Protein AF-A0A2P2KDQ2-F1 (afdb_monomer)

Sequence (50 aa):
MEKDVDEVGKIARSIKSKLEELDRDNLANRQKPGCGKGTGVDRSRTSTTL

InterPro domains:
  IPR006011 Syntaxin, N-terminal domain [PF00804] (1-49)

Secondary structure (DSSP, 8-state):
-HHHHHHHHHHHHHHHHHHHHHHHHHHHHTTSTT--TTSHHHHHHHTTT-

Structure (mmCIF, N/CA/C/O backbone):
dat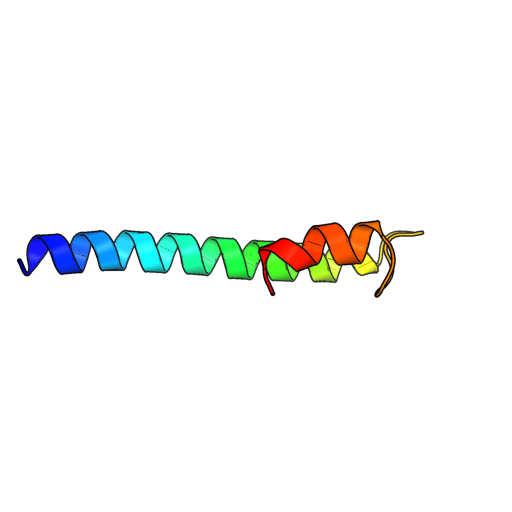a_AF-A0A2P2KDQ2-F1
#
_entry.id   AF-A0A2P2KDQ2-F1
#
loop_
_atom_site.group_PDB
_atom_site.id
_atom_site.type_symbol
_atom_site.label_atom_id
_atom_site.label_alt_id
_atom_site.label_comp_id
_atom_site.label_asym_id
_atom_site.label_entity_id
_atom_site.label_seq_id
_atom_site.pdbx_PDB_ins_code
_atom_site.Cartn_x
_atom_site.Cartn_y
_atom_site.Cartn_z
_atom_site.occupancy
_atom_site.B_iso_or_equiv
_atom_site.auth_seq_id
_atom_site.auth_comp_id
_atom_site.auth_asym_id
_atom_site.auth_atom_id
_atom_site.pdbx_PDB_model_num
ATOM 1 N N . MET A 1 1 ? -15.767 3.053 26.249 1.00 81.81 1 MET A N 1
ATOM 2 C CA . MET A 1 1 ? -14.445 2.407 26.161 1.00 81.81 1 MET A CA 1
ATOM 3 C C . MET A 1 1 ? -14.470 1.181 25.256 1.00 81.81 1 MET A C 1
ATOM 5 O O . MET A 1 1 ? -13.823 1.236 24.229 1.00 81.81 1 MET A O 1
ATOM 9 N N . GLU A 1 2 ? -15.226 0.113 25.551 1.00 95.00 2 GLU A N 1
ATOM 10 C CA . GLU A 1 2 ? -15.282 -1.086 24.675 1.00 95.00 2 GLU A CA 1
ATOM 11 C C . GLU A 1 2 ? -15.726 -0.763 23.237 1.00 95.00 2 GLU A C 1
ATOM 13 O O . GLU A 1 2 ? -15.031 -1.097 22.284 1.00 95.00 2 GLU A O 1
ATOM 18 N N . LYS A 1 3 ? -16.819 -0.004 23.084 1.00 96.12 3 LYS A N 1
ATOM 19 C CA . LYS A 1 3 ? -17.303 0.449 21.768 1.00 96.12 3 LYS A CA 1
ATOM 20 C C . LYS A 1 3 ? -16.254 1.246 20.982 1.00 96.12 3 LYS A C 1
ATOM 22 O O . LYS A 1 3 ? -16.145 1.074 19.773 1.00 96.12 3 LYS A O 1
ATOM 27 N N . ASP A 1 4 ? -15.477 2.080 21.671 1.00 96.25 4 ASP A N 1
ATOM 28 C CA . ASP A 1 4 ? -14.431 2.907 21.059 1.00 96.25 4 ASP A CA 1
ATOM 29 C C . ASP A 1 4 ? -13.256 2.033 20.587 1.00 96.25 4 ASP A C 1
ATOM 31 O O . ASP A 1 4 ? -12.719 2.227 19.498 1.00 96.25 4 ASP A O 1
ATOM 35 N N . VAL A 1 5 ? -12.891 1.016 21.380 1.00 96.94 5 VAL A N 1
ATOM 36 C CA . VAL A 1 5 ? -11.870 0.020 21.015 1.00 96.94 5 VAL A CA 1
ATOM 37 C C . VAL A 1 5 ? -12.312 -0.786 19.791 1.00 96.94 5 VAL A C 1
ATOM 39 O O . VAL A 1 5 ? -11.517 -0.989 18.870 1.00 96.94 5 VAL A O 1
ATOM 42 N N . ASP A 1 6 ? -13.577 -1.202 19.735 1.00 97.44 6 ASP A N 1
ATOM 43 C CA . ASP A 1 6 ? -14.130 -1.925 18.588 1.00 97.44 6 ASP A CA 1
ATOM 44 C C . ASP A 1 6 ? -14.126 -1.085 17.309 1.00 97.44 6 ASP A C 1
ATOM 46 O O . ASP A 1 6 ? -13.809 -1.593 16.226 1.00 97.44 6 ASP A O 1
ATOM 50 N N . GLU A 1 7 ? -14.473 0.198 17.416 1.00 97.88 7 GLU A N 1
ATOM 51 C CA . GLU A 1 7 ? -14.468 1.134 16.296 1.00 97.88 7 GLU A CA 1
ATOM 52 C C . GLU A 1 7 ? -13.052 1.350 15.756 1.00 97.88 7 GLU A C 1
ATOM 54 O O . GLU A 1 7 ? -12.804 1.128 14.565 1.00 97.88 7 GLU A O 1
ATOM 59 N N . VAL A 1 8 ? -12.095 1.660 16.636 1.00 98.06 8 VAL A N 1
ATOM 60 C CA . VAL A 1 8 ? -10.676 1.775 16.269 1.00 98.06 8 VAL A CA 1
ATOM 61 C C . VAL A 1 8 ? -10.172 0.472 15.648 1.00 98.06 8 VAL A C 1
ATOM 63 O O . VAL A 1 8 ? -9.489 0.499 14.624 1.00 98.06 8 VAL A O 1
ATOM 66 N N . GLY A 1 9 ? -10.560 -0.683 16.193 1.00 98.19 9 GLY A N 1
ATOM 67 C CA . GLY A 1 9 ? -10.194 -1.991 15.656 1.00 98.19 9 GLY A CA 1
ATOM 68 C C . GLY A 1 9 ? -10.710 -2.229 14.233 1.00 98.19 9 GLY A C 1
ATOM 69 O O . GLY A 1 9 ? -9.984 -2.771 13.396 1.00 98.19 9 GLY A O 1
ATOM 70 N N . LYS A 1 10 ? -11.944 -1.813 13.918 1.00 98.25 10 LYS A N 1
ATOM 71 C CA . LYS A 1 10 ? -12.500 -1.901 12.553 1.00 98.25 10 LYS A CA 1
ATOM 72 C C . LYS A 1 10 ? -11.722 -1.020 11.579 1.00 98.25 10 LYS A C 1
ATOM 74 O O . LYS A 1 10 ? -11.376 -1.481 10.490 1.00 98.25 10 LYS A O 1
ATOM 79 N N . ILE A 1 11 ? -11.417 0.212 11.983 1.00 98.19 11 ILE A N 1
ATOM 80 C CA . ILE A 1 11 ? -10.652 1.162 11.170 1.00 98.19 11 ILE A CA 1
ATOM 81 C C . ILE A 1 11 ? -9.241 0.621 10.919 1.00 98.19 11 ILE A C 1
ATOM 83 O O . ILE A 1 11 ? -8.810 0.548 9.770 1.00 98.19 11 ILE A O 1
ATOM 87 N N . ALA A 1 12 ? -8.555 0.157 11.965 1.00 98.31 12 ALA A N 1
ATOM 88 C CA . ALA A 1 12 ? -7.208 -0.396 11.868 1.00 98.31 12 ALA A CA 1
ATOM 89 C C . ALA A 1 12 ? -7.143 -1.600 10.914 1.00 98.31 12 ALA A C 1
ATOM 91 O O . ALA A 1 12 ? -6.252 -1.667 10.068 1.00 98.31 12 ALA A O 1
ATOM 92 N N . ARG A 1 13 ? -8.114 -2.523 10.989 1.00 98.25 13 ARG A N 1
ATOM 93 C CA . ARG A 1 13 ? -8.201 -3.664 10.059 1.00 98.25 13 ARG A CA 1
ATOM 94 C C . ARG A 1 13 ? -8.411 -3.219 8.612 1.00 98.25 13 ARG A C 1
ATOM 96 O O . ARG A 1 13 ? -7.751 -3.7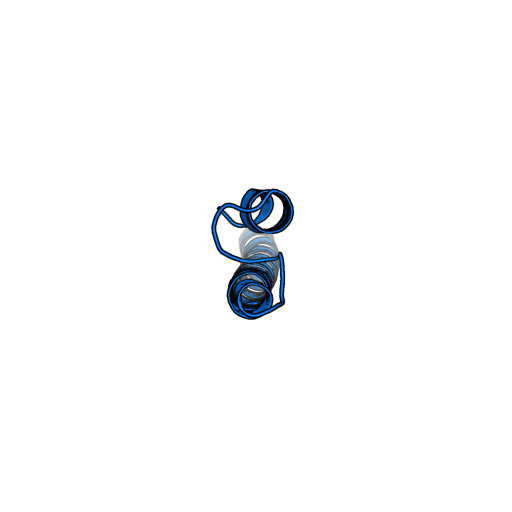44 7.725 1.00 98.25 13 ARG A O 1
ATOM 103 N N . SER A 1 14 ? -9.279 -2.233 8.383 1.00 98.12 14 SER A N 1
ATOM 104 C CA . SER A 1 14 ? -9.513 -1.670 7.046 1.00 98.12 14 SER A CA 1
ATOM 105 C C . SER A 1 14 ? -8.251 -1.025 6.466 1.00 98.12 14 SER A C 1
ATOM 107 O O . SER A 1 14 ? -7.897 -1.277 5.316 1.00 98.12 14 SER A O 1
ATOM 109 N N . ILE A 1 15 ? -7.528 -0.239 7.272 1.00 97.31 15 ILE A N 1
ATOM 110 C CA . ILE A 1 15 ? -6.257 0.375 6.866 1.00 97.31 15 ILE A CA 1
ATOM 111 C C . ILE A 1 15 ? -5.220 -0.704 6.549 1.00 97.31 15 ILE A C 1
ATOM 113 O O . ILE A 1 15 ? -4.587 -0.639 5.498 1.00 97.31 15 ILE A O 1
ATOM 117 N N . LYS A 1 16 ? -5.090 -1.726 7.405 1.00 96.69 16 LYS A N 1
ATOM 118 C CA . LYS A 1 16 ? -4.176 -2.850 7.176 1.00 96.69 16 LYS A CA 1
ATOM 119 C C . LYS A 1 16 ? -4.435 -3.525 5.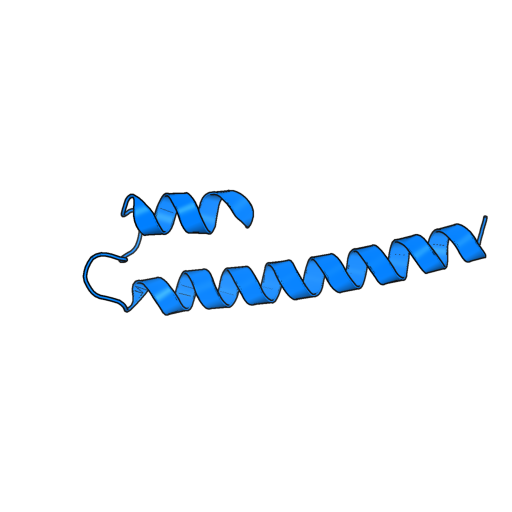826 1.00 96.69 16 LYS A C 1
ATOM 121 O O . LYS A 1 16 ? -3.500 -3.677 5.049 1.00 96.69 16 LYS A O 1
ATOM 126 N N . SER A 1 17 ? -5.687 -3.866 5.517 1.00 97.44 17 SER A N 1
ATOM 127 C CA . SER A 1 17 ? -6.025 -4.503 4.237 1.00 97.44 17 SER A CA 1
ATOM 128 C C . SER A 1 17 ? -5.669 -3.633 3.028 1.00 97.44 17 SER A C 1
ATOM 130 O O . SER A 1 17 ? -5.179 -4.154 2.031 1.00 97.44 17 SER A O 1
ATOM 132 N N . LYS A 1 18 ? -5.852 -2.309 3.122 1.00 97.00 18 LYS A N 1
ATOM 133 C CA . LYS 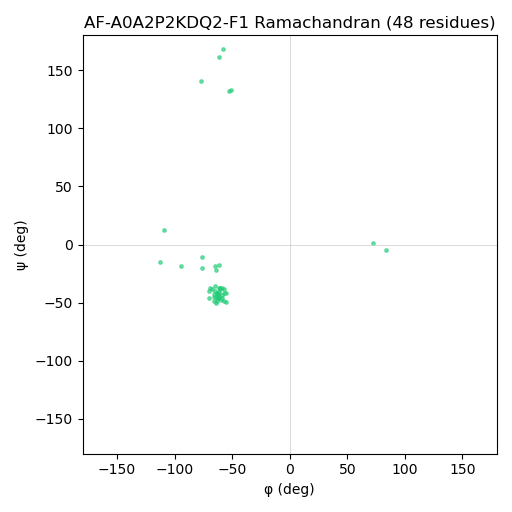A 1 18 ? -5.454 -1.373 2.056 1.00 97.00 18 LYS A CA 1
ATOM 134 C C . LYS A 1 18 ? -3.938 -1.299 1.880 1.00 97.00 18 LYS A C 1
ATOM 136 O O . LYS A 1 18 ? -3.470 -1.209 0.751 1.00 97.00 18 LYS A O 1
ATOM 141 N N . LEU A 1 19 ? -3.172 -1.343 2.972 1.00 96.56 19 LEU A N 1
ATOM 142 C CA . LEU A 1 19 ? -1.708 -1.374 2.903 1.00 96.56 19 LEU A CA 1
ATOM 143 C C . LEU A 1 19 ? -1.208 -2.671 2.253 1.00 96.56 19 LEU A C 1
ATOM 145 O O . LEU A 1 19 ? -0.340 -2.616 1.391 1.00 96.56 19 LEU A O 1
ATOM 149 N N . GLU A 1 20 ? -1.793 -3.820 2.599 1.00 96.50 20 GLU A N 1
ATOM 150 C CA . GLU A 1 20 ? -1.452 -5.118 1.994 1.00 96.50 20 GLU A CA 1
ATOM 151 C C . GLU A 1 20 ? -1.807 -5.186 0.498 1.00 96.50 20 GLU A C 1
ATOM 153 O O . GLU A 1 20 ? -1.101 -5.808 -0.298 1.00 96.50 20 GLU A O 1
ATOM 158 N N . GLU A 1 21 ? -2.909 -4.558 0.087 1.00 97.12 21 GLU A N 1
ATOM 159 C CA .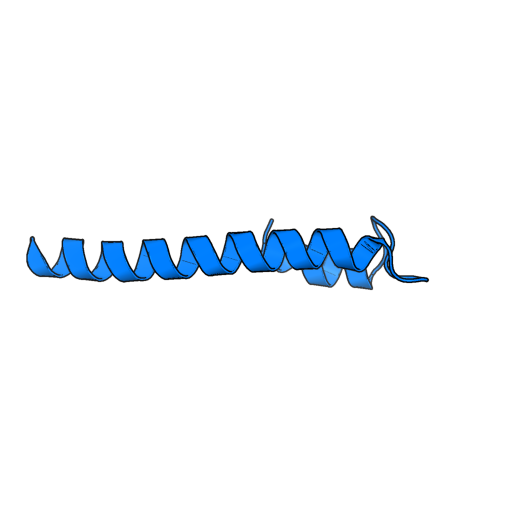 GLU A 1 21 ? -3.262 -4.398 -1.326 1.00 97.12 21 GLU A CA 1
ATOM 160 C C . GLU A 1 21 ? -2.265 -3.498 -2.062 1.00 97.12 21 GLU A C 1
ATOM 162 O O . GLU A 1 21 ? -1.723 -3.906 -3.090 1.00 97.12 21 GLU A O 1
ATOM 167 N N . LEU A 1 22 ? -1.944 -2.335 -1.491 1.00 96.25 22 LEU A N 1
ATOM 168 C CA 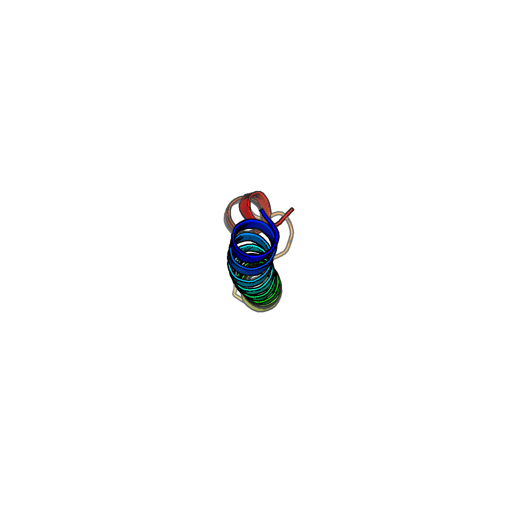. LEU A 1 22 ? -0.967 -1.408 -2.058 1.00 96.25 22 LEU A CA 1
ATOM 169 C C . LEU A 1 22 ? 0.417 -2.056 -2.215 1.00 96.25 22 LEU A C 1
ATOM 171 O O . LEU A 1 22 ? 1.096 -1.836 -3.217 1.00 96.25 22 LEU A O 1
ATOM 175 N N . ASP A 1 23 ? 0.829 -2.896 -1.265 1.00 95.69 23 ASP A N 1
ATOM 176 C CA . ASP A 1 23 ? 2.118 -3.583 -1.327 1.00 95.69 23 ASP A CA 1
ATOM 177 C C . ASP A 1 23 ? 2.156 -4.646 -2.443 1.00 95.69 23 ASP A C 1
ATOM 179 O O . ASP A 1 23 ? 3.141 -4.760 -3.181 1.00 95.69 23 ASP A O 1
ATOM 183 N N . ARG A 1 24 ? 1.041 -5.361 -2.664 1.00 96.31 24 ARG A N 1
ATOM 184 C CA . ARG A 1 24 ? 0.883 -6.260 -3.823 1.00 96.31 24 ARG A CA 1
ATOM 185 C C . ARG A 1 24 ? 0.948 -5.498 -5.146 1.00 96.31 24 ARG A C 1
ATOM 187 O O . ARG A 1 24 ? 1.636 -5.944 -6.068 1.00 96.31 24 ARG A O 1
ATOM 194 N N . ASP A 1 25 ? 0.300 -4.340 -5.231 1.00 95.94 25 ASP A N 1
ATOM 195 C CA . ASP A 1 25 ? 0.337 -3.486 -6.421 1.00 95.94 25 ASP A CA 1
ATOM 196 C C . ASP A 1 25 ? 1.742 -2.939 -6.692 1.00 95.94 25 ASP A C 1
ATOM 198 O O . ASP A 1 25 ? 2.199 -2.906 -7.841 1.00 95.94 25 ASP A O 1
ATOM 202 N N . ASN A 1 26 ? 2.467 -2.544 -5.646 1.00 95.25 26 ASN A N 1
ATOM 203 C CA . ASN A 1 26 ? 3.855 -2.104 -5.747 1.00 95.25 26 ASN A CA 1
ATOM 204 C C . ASN A 1 26 ? 4.743 -3.208 -6.337 1.00 95.25 26 ASN A C 1
ATOM 206 O O . ASN A 1 26 ? 5.501 -2.955 -7.278 1.00 95.25 26 ASN A O 1
ATOM 210 N N . LEU A 1 27 ? 4.595 -4.446 -5.854 1.00 95.19 27 LEU A N 1
ATOM 211 C CA . LEU A 1 27 ? 5.310 -5.606 -6.388 1.00 95.19 27 LEU A CA 1
ATOM 212 C C . LEU A 1 27 ? 4.947 -5.891 -7.850 1.00 95.19 27 LEU A C 1
ATOM 214 O O . LEU A 1 27 ? 5.847 -6.083 -8.670 1.00 95.19 27 LEU A O 1
ATOM 218 N N . ALA A 1 28 ? 3.659 -5.873 -8.203 1.00 96.25 28 ALA A N 1
ATOM 219 C CA . ALA A 1 28 ? 3.203 -6.101 -9.575 1.00 96.25 28 ALA A CA 1
ATOM 220 C C . ALA A 1 28 ? 3.750 -5.043 -10.551 1.00 96.25 28 ALA A C 1
ATOM 222 O O . ALA A 1 28 ? 4.146 -5.359 -11.676 1.00 96.25 28 ALA A O 1
ATOM 223 N N . ASN A 1 29 ? 3.848 -3.786 -10.110 1.00 95.44 29 ASN A N 1
ATOM 224 C CA . ASN A 1 29 ? 4.382 -2.694 -10.921 1.00 95.44 29 ASN A CA 1
ATOM 225 C C . ASN A 1 29 ? 5.865 -2.856 -11.287 1.00 95.44 29 ASN A C 1
ATOM 227 O O . ASN A 1 29 ? 6.296 -2.246 -12.267 1.00 95.44 29 ASN A O 1
ATOM 231 N N . ARG A 1 30 ? 6.636 -3.694 -10.579 1.00 96.44 30 ARG A N 1
ATOM 232 C CA . ARG A 1 30 ? 8.043 -3.971 -10.927 1.00 96.44 30 ARG A CA 1
ATOM 233 C C . ARG A 1 30 ? 8.218 -4.664 -12.270 1.00 96.44 30 ARG A C 1
ATOM 235 O O . ARG A 1 30 ? 9.288 -4.559 -12.860 1.00 96.44 30 ARG A O 1
ATOM 242 N N . GLN A 1 31 ? 7.174 -5.332 -12.757 1.00 95.31 31 GLN A N 1
ATOM 243 C CA . GLN A 1 31 ? 7.186 -5.987 -14.064 1.00 95.31 31 GLN A CA 1
ATOM 244 C C . GLN A 1 31 ? 7.039 -5.000 -15.228 1.00 95.31 31 GLN A C 1
ATOM 246 O O . GLN A 1 31 ? 7.231 -5.373 -16.384 1.00 95.31 31 GLN A O 1
ATOM 251 N N . LYS A 1 32 ? 6.705 -3.732 -14.952 1.00 94.75 32 LYS A N 1
ATOM 252 C CA . LYS A 1 32 ? 6.606 -2.703 -15.988 1.00 94.75 32 LYS A CA 1
ATOM 253 C C . LYS A 1 32 ? 8.005 -2.221 -16.400 1.00 94.75 32 LYS A C 1
ATOM 255 O O . LYS A 1 32 ? 8.859 -2.019 -15.529 1.00 94.75 32 LYS A O 1
ATOM 260 N N . PRO A 1 33 ? 8.245 -1.960 -17.699 1.00 95.56 33 PRO A N 1
ATOM 261 C CA . PRO A 1 33 ? 9.502 -1.384 -18.168 1.00 95.56 33 PRO A CA 1
ATOM 262 C C . PRO A 1 33 ? 9.876 -0.117 -17.385 1.00 95.56 33 PRO A C 1
ATOM 264 O O . PRO A 1 33 ? 9.034 0.746 -17.142 1.00 95.56 33 PRO A O 1
ATOM 267 N N . GLY A 1 34 ? 11.133 -0.020 -16.944 1.00 92.56 34 GLY A N 1
ATOM 268 C CA . GLY A 1 34 ? 11.634 1.135 -16.184 1.00 92.56 34 GLY A CA 1
ATOM 269 C C . GLY A 1 34 ? 11.128 1.262 -14.738 1.00 92.56 34 GLY A C 1
ATOM 270 O O . GLY A 1 34 ? 11.526 2.196 -14.050 1.00 92.56 34 GLY A O 1
ATOM 271 N N . CYS A 1 35 ? 10.297 0.333 -14.249 1.00 96.06 35 CYS A N 1
ATOM 272 C CA . CYS A 1 35 ? 9.768 0.324 -12.877 1.00 96.06 35 CYS A CA 1
ATOM 273 C C . CYS A 1 35 ? 10.366 -0.789 -12.002 1.00 96.06 35 CYS A C 1
ATOM 275 O O . CYS A 1 35 ? 9.842 -1.066 -10.926 1.00 96.06 35 CYS A O 1
ATOM 277 N N . GLY A 1 36 ? 11.437 -1.445 -12.457 1.00 95.31 36 GLY A N 1
ATOM 278 C CA . GLY A 1 36 ? 12.075 -2.545 -11.736 1.00 95.31 36 GLY A CA 1
ATOM 279 C C . GLY A 1 36 ? 12.560 -2.163 -10.332 1.00 95.31 36 GLY A C 1
ATOM 280 O O . GLY A 1 36 ? 12.625 -0.985 -9.961 1.00 95.31 36 GLY A O 1
ATOM 281 N N . LYS A 1 37 ? 12.931 -3.181 -9.550 1.00 95.12 37 LYS A N 1
ATOM 282 C CA . LYS A 1 37 ? 13.386 -3.017 -8.163 1.00 95.12 37 LYS A CA 1
ATOM 283 C C . LYS A 1 37 ? 14.522 -1.987 -8.054 1.00 95.12 37 LYS A C 1
ATOM 285 O O . LYS A 1 37 ? 15.498 -2.062 -8.794 1.00 95.12 37 LYS A O 1
ATOM 290 N N . GLY A 1 38 ? 14.407 -1.052 -7.113 1.00 93.56 38 GLY A N 1
ATOM 291 C CA . GLY A 1 38 ? 15.425 -0.034 -6.824 1.00 93.56 38 GLY A CA 1
ATOM 292 C C . GLY A 1 38 ? 15.389 1.207 -7.726 1.00 93.56 38 GLY A C 1
ATOM 293 O O . GLY A 1 38 ? 16.109 2.173 -7.462 1.00 93.56 38 GLY A O 1
ATOM 294 N N . THR A 1 39 ? 14.531 1.238 -8.750 1.00 96.25 39 THR A N 1
ATOM 295 C CA . THR A 1 39 ? 14.298 2.455 -9.546 1.00 96.25 39 THR A CA 1
ATOM 296 C C . 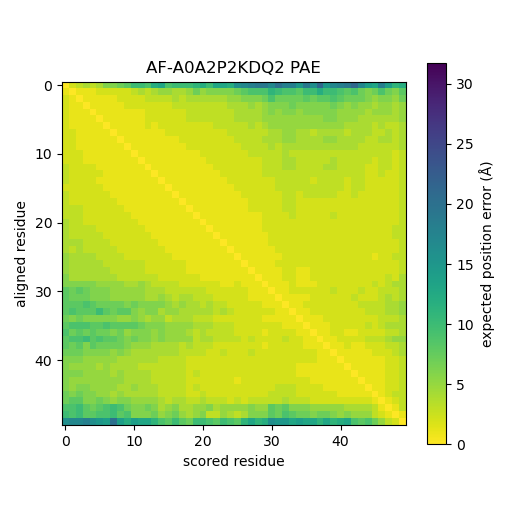THR A 1 39 ? 13.745 3.591 -8.679 1.00 96.25 39 THR A C 1
ATOM 298 O O . THR A 1 39 ? 13.240 3.371 -7.578 1.00 96.25 39 THR A O 1
ATOM 301 N N . GLY A 1 40 ? 13.846 4.839 -9.151 1.00 95.69 40 GLY A N 1
ATOM 302 C CA . GLY A 1 40 ? 13.223 5.976 -8.456 1.00 95.69 40 GLY A CA 1
ATOM 303 C C . GLY A 1 40 ? 11.723 5.755 -8.242 1.00 95.69 40 GLY A C 1
ATOM 304 O O . GLY A 1 40 ? 11.225 5.957 -7.141 1.00 95.69 40 GLY A O 1
ATOM 305 N N . VAL A 1 41 ? 11.042 5.227 -9.263 1.00 93.94 41 VAL A N 1
ATOM 306 C CA . VAL A 1 41 ? 9.611 4.911 -9.214 1.00 93.94 41 VAL A CA 1
ATOM 307 C C . VAL A 1 41 ? 9.304 3.795 -8.208 1.00 93.94 41 VAL A C 1
ATOM 309 O O . VAL A 1 41 ? 8.369 3.945 -7.425 1.00 93.94 41 VAL A O 1
ATOM 312 N N . ASP A 1 42 ? 10.078 2.702 -8.196 1.00 95.31 42 ASP A N 1
ATOM 313 C CA . ASP A 1 42 ? 9.918 1.621 -7.209 1.00 95.31 42 ASP A CA 1
ATOM 314 C C . ASP A 1 42 ? 10.105 2.145 -5.780 1.00 95.31 42 ASP A C 1
ATOM 316 O O . ASP A 1 42 ? 9.235 1.943 -4.942 1.00 95.31 42 ASP A O 1
ATOM 320 N N . ARG A 1 43 ? 11.172 2.914 -5.524 1.00 95.00 43 ARG A N 1
ATOM 321 C CA . ARG A 1 43 ? 11.455 3.481 -4.196 1.00 95.00 43 ARG A CA 1
ATOM 322 C C . ARG A 1 43 ? 10.359 4.428 -3.714 1.00 95.00 43 ARG A C 1
ATOM 324 O O . ARG A 1 43 ? 9.941 4.324 -2.565 1.00 95.00 43 ARG A O 1
ATOM 331 N N . SER A 1 44 ? 9.882 5.327 -4.578 1.00 94.00 44 SER A N 1
ATOM 332 C CA . SER A 1 44 ? 8.783 6.238 -4.236 1.00 94.00 44 SER A CA 1
ATOM 333 C C . SER A 1 44 ? 7.500 5.486 -3.889 1.00 94.00 44 SER A C 1
ATOM 335 O O . SER A 1 44 ? 6.808 5.879 -2.960 1.00 94.00 44 SER A O 1
ATOM 337 N N . ARG A 1 45 ? 7.199 4.394 -4.601 1.00 93.12 45 ARG A N 1
ATOM 338 C CA . ARG A 1 45 ? 6.024 3.553 -4.342 1.00 93.12 45 ARG A CA 1
ATOM 339 C C . ARG A 1 45 ? 6.139 2.763 -3.039 1.00 93.12 45 ARG A C 1
ATOM 341 O O . ARG A 1 45 ? 5.200 2.751 -2.250 1.00 93.12 45 ARG A O 1
ATOM 348 N N . THR A 1 46 ? 7.290 2.137 -2.792 1.00 94.12 46 THR A N 1
ATOM 349 C CA . THR A 1 46 ? 7.500 1.305 -1.597 1.00 94.12 46 THR A CA 1
ATOM 350 C C . THR A 1 46 ? 7.731 2.118 -0.326 1.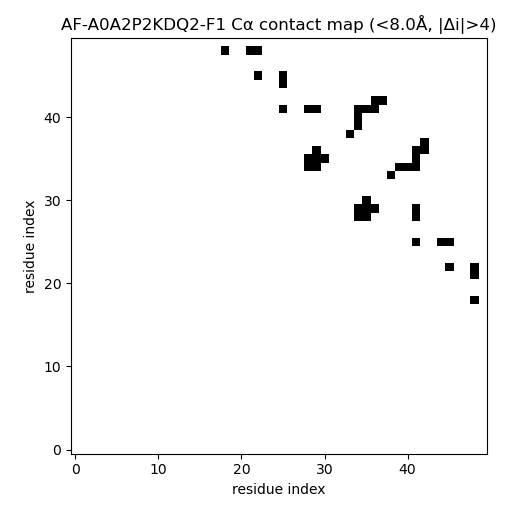00 94.12 46 THR A C 1
ATOM 352 O O . THR A 1 46 ? 7.533 1.598 0.760 1.00 94.12 46 THR A O 1
ATOM 355 N N . SER A 1 47 ? 8.121 3.395 -0.421 1.00 92.62 47 SER A N 1
ATOM 356 C CA . SER A 1 47 ? 8.353 4.255 0.753 1.00 92.62 47 SER A CA 1
ATOM 357 C C . SER A 1 47 ? 7.111 4.466 1.628 1.00 92.62 47 SER A C 1
ATOM 359 O O . SER A 1 47 ? 7.248 4.937 2.752 1.00 92.62 47 SER A O 1
ATOM 361 N N . THR A 1 48 ? 5.912 4.197 1.108 1.00 83.69 48 THR A N 1
ATOM 362 C CA . THR A 1 48 ? 4.644 4.369 1.832 1.00 83.69 48 THR A CA 1
ATOM 363 C C . THR A 1 48 ? 4.169 3.078 2.507 1.00 83.69 48 THR A C 1
ATOM 365 O O . THR A 1 48 ? 3.327 3.146 3.398 1.00 83.69 48 THR A O 1
ATOM 368 N N . THR A 1 49 ? 4.681 1.914 2.088 1.00 86.81 49 THR A N 1
ATOM 369 C CA . THR A 1 49 ? 4.266 0.592 2.597 1.00 86.81 49 THR A CA 1
ATOM 370 C C . THR A 1 49 ? 5.347 -0.146 3.392 1.00 86.81 49 THR A C 1
ATOM 372 O O . THR A 1 49 ? 5.008 -1.102 4.087 1.00 86.81 49 THR A O 1
ATOM 375 N N . LEU A 1 50 ? 6.611 0.289 3.303 1.00 70.69 50 LEU A N 1
ATOM 376 C CA . LEU A 1 50 ? 7.743 -0.193 4.110 1.00 70.69 50 LEU A CA 1
ATOM 377 C C . LEU A 1 50 ? 7.767 0.387 5.528 1.00 70.69 50 LEU A C 1
ATOM 379 O O . LEU A 1 50 ? 7.408 1.574 5.693 1.00 70.69 50 LEU A O 1
#

Organism: Rhizophora mucronata (NCBI:txid61149)

Foldseek 3Di:
DVVVVVVVVVVVVVVVVVLVVLVVVLVVQLPDPQSNPPGPNSCVSCVVND

Solvent-accessible surface area (backbone atoms only — not comparable to full-atom values): 2875 Å² total; per-residue (Å²): 106,70,70,56,53,53,52,52,49,52,52,52,52,54,53,49,53,51,45,57,49,50,47,53,51,52,58,58,45,32,78,40,90,87,24,34,89,81,28,72,61,31,47,64,57,44,65,77,69,107

pLDDT: mean 94.79, std 4.71, range [70.69, 98.31]

Mean predicted aligned error: 3.24 Å

Radius of gyration: 15.31 Å; Cα co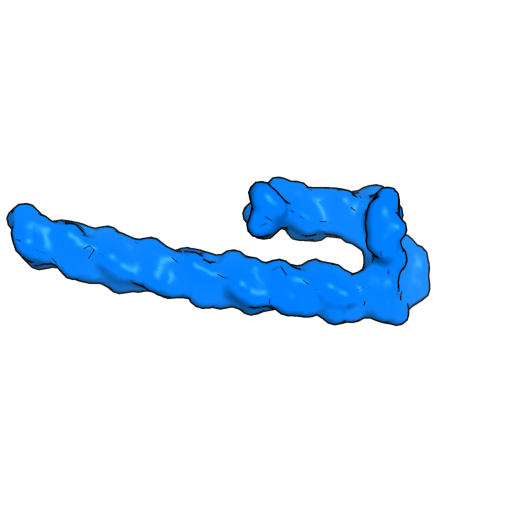ntacts (8 Å, |Δi|>4): 23; chains: 1; bounding box: 33×12×44 Å